Protein AF-A0A3N5LUI2-F1 (afdb_monomer)

Nearest PDB structures (foldseek):
  2y24-assembly1_A  TM=6.208E-01  e=5.419E-03  Dickeya chrysanthemi
  4w8j-assembly1_A-2  TM=4.934E-01  e=1.799E-01  Bacillus thuringiensis serovar kurstaki str. HD73
  4aw7-assembly1_A  TM=4.731E-01  e=2.751E-01  Phocaeicola plebeius
  2wbk-assembly1_A  TM=4.060E-01  e=1.037E+00  Bacteroides thetaiotaomicron VPI-5482
  2vot-assembly1_A  TM=2.829E-01  e=2.901E-01  Bacteroides thetaiotaomicron VPI-5482

Secondary structure (DSSP, 8-state):
------S-----S-PPPPP-HHHHHHHHH--SS-TTT----SEEE-S-STTEEEEEEEE-SSEEEEEEEE-SSS-EEEEEEE-SPPSEEEEEEEEETTT--EEEEEEEEE-SS-EEEEEEE-TT--EEEEEEE-

Sequence (134 aa):
MQFTSIYPQRAAKGAPPQPAPEILYSCATGDPGSPLVFPLNAVRWLTPPRQIAALVTHSSHDRFSAELFHFGKETRPMEAELSLLKPGSYTFMVRQKDGGKVLATRALPVVGTRTRVVFSLPPRVPCEVMITRR

Solvent-accessible surface area (backbone atoms only — not comparable to full-atom values): 7654 Å² total; per-residue (Å²): 137,84,85,79,77,84,69,79,84,80,80,81,72,80,74,76,76,80,78,59,64,67,58,56,48,23,28,58,21,42,21,92,70,51,83,89,80,63,72,60,46,33,38,45,72,73,45,76,77,71,59,56,48,56,36,44,77,42,70,46,53,58,36,39,29,31,40,36,35,31,69,52,89,55,71,39,80,39,37,36,33,32,40,47,44,52,64,44,56,26,40,37,37,33,25,35,47,95,83,43,62,78,75,45,76,46,83,37,80,30,83,43,59,68,41,72,49,78,53,72,45,56,42,69,44,58,25,34,41,39,34,38,58,110

Foldseek 3Di:
DDDDPPDPPPPDPPDPPDDDVQQQVCQAFVFPDDPVPDGPGQKDWPDDPPQKDKGWPDHAQFKTKIKMAGADQAKDKTKMWGARHDFAKKKKWKAFPPPHGTQDIDIAGDPHRTGMDIDIDGHGTIMMIIIGGD

Mean predicted aligned error: 7.62 Å

Radius of gyration: 18.12 Å; Cα contacts (8 Å, |Δi|>4): 277; chains: 1; bounding box: 60×31×36 Å

Structure (mmCIF, N/CA/C/O backbone):
data_AF-A0A3N5LUI2-F1
#
_entry.id   AF-A0A3N5LUI2-F1
#
loop_
_atom_site.group_PDB
_atom_site.id
_atom_site.type_symbol
_atom_site.label_atom_id
_atom_site.label_alt_id
_atom_site.label_comp_id
_atom_site.label_asym_id
_atom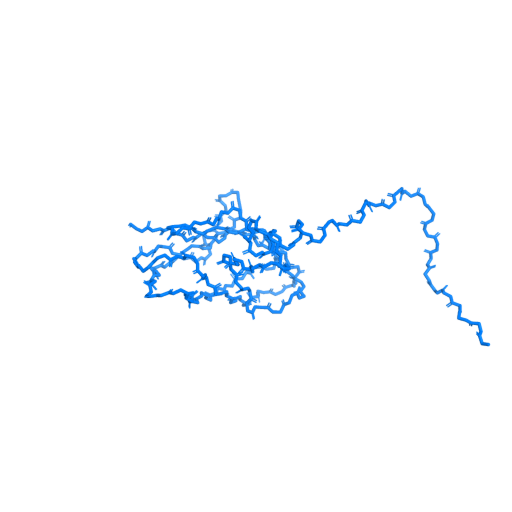_site.label_entity_id
_atom_site.label_seq_id
_atom_site.pdbx_PDB_ins_code
_atom_site.Cartn_x
_atom_site.Cartn_y
_atom_site.Cartn_z
_atom_site.occupancy
_atom_site.B_iso_or_equiv
_atom_site.auth_seq_id
_atom_site.auth_comp_id
_atom_site.auth_asym_id
_atom_site.auth_atom_id
_atom_site.pdbx_PDB_model_num
ATOM 1 N N . MET A 1 1 ? 43.738 -19.181 -6.991 1.00 37.47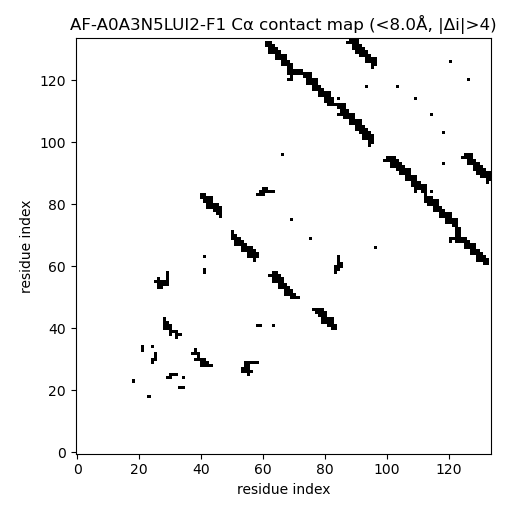 1 MET A N 1
ATOM 2 C CA . MET A 1 1 ? 42.481 -19.087 -7.767 1.00 37.47 1 MET A CA 1
ATOM 3 C C . MET A 1 1 ? 42.121 -17.614 -7.895 1.00 37.47 1 MET A C 1
ATOM 5 O O . MET A 1 1 ? 41.872 -16.975 -6.883 1.00 37.47 1 MET A O 1
ATOM 9 N N . GLN A 1 2 ? 42.216 -17.056 -9.102 1.00 36.78 2 GLN A N 1
ATOM 10 C CA . GLN A 1 2 ? 41.938 -15.646 -9.396 1.00 36.78 2 GLN A CA 1
ATOM 11 C C . GLN A 1 2 ? 40.470 -15.514 -9.809 1.00 36.78 2 GLN A C 1
ATOM 13 O O . GLN A 1 2 ? 40.067 -16.075 -10.823 1.00 36.78 2 GLN A O 1
ATOM 18 N N . PHE A 1 3 ? 39.669 -14.793 -9.024 1.00 44.94 3 PHE A N 1
ATOM 19 C CA . PHE A 1 3 ? 38.320 -14.409 -9.432 1.00 44.94 3 PHE A CA 1
ATOM 20 C C . PHE A 1 3 ? 38.421 -13.269 -10.446 1.00 44.94 3 PHE A C 1
ATOM 22 O O . PHE A 1 3 ? 38.715 -12.128 -10.093 1.00 44.94 3 PHE A O 1
ATOM 29 N N . THR A 1 4 ? 38.196 -13.576 -11.719 1.00 45.41 4 THR A N 1
ATOM 30 C CA . THR A 1 4 ? 38.065 -12.572 -12.775 1.00 45.41 4 THR A CA 1
ATOM 31 C C . THR A 1 4 ? 36.689 -11.921 -12.635 1.00 45.41 4 THR A C 1
ATOM 33 O O . THR A 1 4 ? 35.661 -12.531 -12.925 1.00 45.41 4 THR A O 1
ATOM 36 N N . SER A 1 5 ? 36.652 -10.690 -12.122 1.00 56.28 5 SER A N 1
ATOM 37 C CA . SER A 1 5 ? 35.427 -9.889 -12.064 1.00 56.28 5 SER A CA 1
ATOM 38 C C . SER A 1 5 ? 34.975 -9.555 -13.487 1.00 56.28 5 SER A C 1
ATOM 40 O O . SER A 1 5 ? 35.675 -8.857 -14.215 1.00 56.28 5 SER A O 1
ATOM 42 N N . ILE A 1 6 ? 33.806 -10.062 -13.882 1.00 48.72 6 ILE A N 1
ATOM 43 C CA . ILE A 1 6 ? 33.187 -9.845 -15.203 1.00 48.72 6 ILE A CA 1
ATOM 44 C C . ILE A 1 6 ? 32.385 -8.533 -15.255 1.00 48.72 6 ILE A C 1
ATOM 46 O O . ILE A 1 6 ? 31.663 -8.276 -16.217 1.00 48.72 6 ILE A O 1
ATOM 50 N N . TYR A 1 7 ? 32.464 -7.699 -14.213 1.00 51.22 7 TYR A N 1
ATOM 51 C CA . TYR A 1 7 ? 31.779 -6.415 -14.214 1.00 51.22 7 TYR A CA 1
ATOM 52 C C . TYR A 1 7 ? 32.556 -5.426 -15.090 1.00 51.22 7 TYR A C 1
ATOM 54 O O . TYR A 1 7 ? 33.707 -5.116 -14.770 1.00 51.22 7 TYR A O 1
ATOM 62 N N . PRO A 1 8 ? 31.957 -4.900 -16.175 1.00 50.78 8 PRO A N 1
ATOM 63 C CA . PRO A 1 8 ? 32.595 -3.853 -16.953 1.00 50.78 8 PRO A CA 1
ATOM 64 C C . PRO A 1 8 ? 32.832 -2.652 -16.035 1.00 50.78 8 PRO A C 1
ATOM 66 O O . PRO A 1 8 ? 31.892 -2.117 -15.442 1.00 50.78 8 PRO A O 1
ATOM 69 N N . GLN A 1 9 ? 34.095 -2.240 -15.906 1.00 55.53 9 GLN A N 1
ATOM 70 C CA . GLN A 1 9 ? 34.483 -1.013 -15.218 1.00 55.53 9 GLN A CA 1
ATOM 71 C C . GLN A 1 9 ? 33.918 0.181 -15.990 1.00 55.53 9 GLN A C 1
ATOM 73 O O . GLN A 1 9 ? 34.564 0.771 -16.853 1.00 55.53 9 GLN A O 1
ATOM 78 N N . ARG A 1 10 ? 32.667 0.532 -15.702 1.00 55.84 10 ARG A N 1
ATOM 79 C CA . ARG A 1 10 ? 32.049 1.762 -16.183 1.00 55.84 10 ARG A CA 1
ATOM 80 C C . ARG A 1 10 ? 32.615 2.907 -15.345 1.00 55.84 10 ARG A C 1
ATOM 82 O O . ARG A 1 10 ? 32.041 3.296 -14.332 1.00 55.84 10 ARG A O 1
ATOM 89 N N . ALA A 1 11 ? 33.786 3.400 -15.729 1.00 54.84 11 ALA A N 1
ATOM 90 C CA . ALA A 1 11 ? 34.362 4.581 -15.112 1.00 54.84 11 ALA A CA 1
ATOM 91 C C . ALA A 1 11 ? 33.495 5.822 -15.419 1.00 54.84 11 ALA A C 1
ATOM 93 O O . ALA A 1 11 ? 33.217 6.138 -16.573 1.00 54.84 11 ALA A O 1
ATOM 94 N N . ALA A 1 12 ? 33.101 6.515 -14.347 1.00 55.41 12 ALA A N 1
ATOM 95 C CA . ALA A 1 12 ? 32.878 7.960 -14.269 1.00 55.41 12 ALA A CA 1
ATOM 96 C C . ALA A 1 12 ? 31.735 8.606 -15.091 1.00 55.41 12 ALA A C 1
ATOM 98 O O . ALA A 1 12 ? 31.933 9.536 -15.866 1.00 55.41 12 ALA A O 1
ATOM 99 N N . LYS A 1 13 ? 30.490 8.260 -14.761 1.00 58.56 13 LYS A N 1
ATOM 100 C CA . LYS A 1 13 ? 29.530 9.295 -14.326 1.00 58.56 13 LYS A CA 1
ATOM 101 C C . LYS A 1 13 ? 29.280 8.992 -12.857 1.00 58.56 13 LYS A C 1
ATOM 103 O O . LYS A 1 13 ? 28.932 7.850 -12.571 1.00 58.56 13 LYS A O 1
ATOM 108 N N . GLY A 1 14 ? 29.579 9.939 -11.962 1.00 64.06 14 GLY A N 1
ATOM 109 C CA . GLY A 1 14 ? 29.555 9.731 -10.508 1.00 64.06 14 GLY A CA 1
ATOM 110 C C . GLY A 1 14 ? 28.367 8.866 -10.104 1.00 64.06 14 GLY A C 1
ATOM 111 O O . GLY A 1 14 ? 27.232 9.188 -10.461 1.00 64.06 14 GLY A O 1
ATOM 112 N N . ALA A 1 15 ? 28.645 7.720 -9.475 1.00 68.19 15 ALA A N 1
ATOM 113 C CA . ALA A 1 15 ? 27.589 6.819 -9.046 1.00 68.19 15 ALA A CA 1
ATOM 114 C C . ALA A 1 15 ? 26.586 7.626 -8.207 1.00 68.19 15 ALA A C 1
ATOM 116 O O . ALA A 1 15 ? 27.022 8.459 -7.403 1.00 68.19 15 ALA A O 1
ATOM 117 N N . PRO A 1 16 ? 25.269 7.434 -8.402 1.00 71.12 16 PRO A N 1
ATOM 118 C CA . PRO A 1 16 ? 24.301 8.069 -7.526 1.00 71.12 16 PRO A CA 1
ATOM 119 C C . PRO A 1 16 ? 24.644 7.702 -6.076 1.00 71.12 16 PRO A C 1
ATOM 121 O O . PRO A 1 16 ? 25.148 6.596 -5.835 1.00 71.12 16 PRO A O 1
ATOM 124 N N . PRO A 1 17 ? 24.417 8.618 -5.120 1.00 81.38 17 PRO A N 1
ATOM 125 C CA . PRO A 1 17 ? 24.669 8.324 -3.720 1.00 81.38 17 PRO A CA 1
ATOM 126 C C . PRO A 1 17 ? 23.932 7.043 -3.332 1.00 81.38 17 PRO A C 1
ATOM 128 O O . PRO A 1 17 ? 22.859 6.743 -3.868 1.00 81.38 17 PRO A O 1
ATOM 131 N N . GLN A 1 18 ? 24.520 6.273 -2.416 1.00 84.00 18 GLN A N 1
ATOM 132 C CA . GLN A 1 18 ? 23.833 5.101 -1.891 1.00 84.00 18 GLN A CA 1
ATOM 133 C C . GLN A 1 18 ? 22.476 5.538 -1.320 1.00 84.00 18 GLN A C 1
ATOM 135 O O . GLN A 1 18 ? 22.412 6.557 -0.626 1.00 84.00 18 GLN A O 1
ATOM 140 N N . PRO A 1 19 ? 21.387 4.820 -1.638 1.00 83.06 19 PRO A N 1
ATOM 141 C CA . PRO A 1 19 ? 20.082 5.178 -1.114 1.00 83.06 19 PRO A CA 1
ATOM 142 C C . PRO A 1 19 ? 20.094 5.006 0.405 1.00 83.06 19 PRO A C 1
ATOM 144 O O . PRO A 1 19 ? 20.561 3.984 0.902 1.00 83.06 19 PRO A O 1
ATOM 147 N N . ALA A 1 20 ? 19.561 5.989 1.130 1.00 88.62 20 ALA A N 1
ATOM 148 C CA . ALA A 1 20 ? 19.366 5.881 2.571 1.00 88.62 20 ALA A CA 1
ATOM 149 C C . ALA A 1 20 ? 18.300 4.800 2.855 1.00 88.62 20 ALA A C 1
ATOM 151 O O . ALA A 1 20 ? 17.145 4.972 2.437 1.00 88.62 20 ALA A O 1
ATOM 152 N N . PRO A 1 21 ? 18.646 3.678 3.514 1.00 88.56 21 PRO A N 1
ATOM 153 C CA . PRO A 1 21 ? 17.709 2.582 3.759 1.00 88.56 21 PRO A CA 1
ATOM 154 C C . PRO A 1 21 ? 16.479 3.006 4.566 1.00 88.56 21 PRO A C 1
ATOM 156 O O . PRO A 1 21 ? 15.392 2.477 4.351 1.00 88.56 21 PRO A O 1
ATOM 159 N N . GLU A 1 22 ? 16.630 3.989 5.450 1.00 88.19 22 GLU A N 1
ATOM 160 C CA . GLU A 1 22 ? 15.563 4.540 6.286 1.00 88.19 22 GLU A CA 1
ATOM 161 C C . GLU A 1 22 ? 14.500 5.234 5.429 1.00 88.19 22 GLU A C 1
ATOM 163 O O . GLU A 1 22 ? 13.303 5.054 5.651 1.00 88.19 22 GLU A O 1
ATOM 168 N N . ILE A 1 23 ? 14.928 5.964 4.392 1.00 88.31 23 ILE A N 1
ATOM 169 C CA . ILE A 1 23 ? 14.018 6.606 3.436 1.00 88.31 23 ILE A CA 1
ATOM 170 C C . ILE A 1 23 ? 13.266 5.535 2.646 1.00 88.31 23 ILE A C 1
ATOM 172 O O . ILE A 1 23 ? 12.047 5.606 2.526 1.00 88.31 23 ILE A O 1
ATOM 176 N N . LEU A 1 24 ? 13.968 4.512 2.145 1.00 89.44 24 LEU A N 1
ATOM 177 C CA . LEU A 1 24 ? 13.326 3.407 1.423 1.00 89.44 24 LEU A CA 1
ATOM 178 C C . LEU A 1 24 ? 12.301 2.675 2.295 1.00 89.44 24 LEU A C 1
ATOM 180 O O . LEU A 1 24 ? 11.206 2.358 1.829 1.00 89.44 24 LEU A O 1
ATOM 184 N N . TYR A 1 25 ? 12.649 2.429 3.557 1.00 90.94 25 TYR A N 1
ATOM 185 C CA . TYR A 1 25 ? 11.763 1.816 4.535 1.00 90.94 25 TYR A CA 1
ATOM 186 C C . TYR A 1 25 ? 10.514 2.668 4.766 1.00 90.94 25 TYR A C 1
ATOM 188 O O . TYR A 1 25 ? 9.400 2.156 4.637 1.00 90.94 25 TYR A O 1
ATOM 196 N N . SER A 1 26 ? 10.682 3.964 5.032 1.00 91.06 26 SER A N 1
ATOM 197 C CA . SER A 1 26 ? 9.564 4.878 5.272 1.00 91.06 26 SER A CA 1
ATOM 198 C C . SER A 1 26 ? 8.655 4.993 4.044 1.00 91.06 26 SER A C 1
ATOM 200 O O . SER A 1 26 ? 7.440 4.834 4.156 1.00 91.06 26 SER A O 1
ATOM 202 N N . CYS A 1 27 ? 9.227 5.125 2.840 1.00 92.81 27 CYS A N 1
ATOM 203 C CA . CYS A 1 27 ? 8.463 5.131 1.592 1.00 92.81 27 CYS A CA 1
ATOM 204 C C . CYS A 1 27 ? 7.647 3.847 1.401 1.00 92.81 27 CYS A C 1
ATOM 206 O O . CYS A 1 27 ? 6.492 3.911 0.986 1.00 92.81 27 CYS A O 1
ATOM 208 N N . ALA A 1 28 ? 8.218 2.678 1.692 1.00 94.19 28 ALA A N 1
ATOM 209 C CA . ALA A 1 28 ? 7.530 1.411 1.476 1.00 94.19 28 ALA A CA 1
ATOM 210 C C . ALA A 1 28 ? 6.461 1.118 2.541 1.00 94.19 28 ALA A C 1
ATOM 212 O O . ALA A 1 28 ? 5.468 0.466 2.230 1.00 94.19 28 ALA A O 1
ATOM 213 N N . THR A 1 29 ? 6.648 1.561 3.783 1.00 94.81 29 THR A N 1
ATOM 214 C CA . THR A 1 29 ? 5.812 1.143 4.926 1.00 94.81 29 THR A CA 1
ATOM 215 C C . THR A 1 29 ? 4.870 2.227 5.439 1.00 94.81 29 THR A C 1
ATOM 217 O O . THR A 1 29 ? 3.886 1.907 6.110 1.00 94.81 29 THR A O 1
ATOM 220 N N . GLY A 1 30 ? 5.153 3.496 5.137 1.00 93.19 30 GLY A N 1
ATOM 221 C CA . GLY A 1 30 ? 4.495 4.642 5.761 1.00 93.19 30 GLY A CA 1
ATOM 222 C C . GLY A 1 30 ? 4.859 4.832 7.230 1.00 93.19 30 GLY A C 1
ATOM 223 O O . GLY A 1 30 ? 4.176 5.580 7.919 1.00 93.19 30 GLY A O 1
ATOM 224 N N . ASP A 1 31 ? 5.877 4.129 7.729 1.00 90.62 31 ASP A N 1
ATOM 225 C CA . ASP A 1 31 ? 6.365 4.293 9.092 1.00 90.62 31 ASP A CA 1
ATOM 226 C C . ASP A 1 31 ? 7.211 5.581 9.178 1.00 90.62 31 ASP A C 1
ATOM 228 O O . ASP A 1 31 ? 8.217 5.701 8.465 1.00 90.62 31 ASP A O 1
ATOM 232 N N . PRO A 1 32 ? 6.818 6.572 10.003 1.00 79.88 32 PRO A N 1
ATOM 233 C CA . PRO A 1 32 ? 7.623 7.769 10.235 1.00 79.88 32 PRO A CA 1
ATOM 234 C C . PRO A 1 32 ? 8.800 7.517 11.195 1.00 79.88 32 PRO A C 1
ATOM 236 O O . PRO A 1 32 ? 9.632 8.403 11.382 1.00 79.88 32 PRO A O 1
ATOM 239 N N . GLY A 1 33 ? 8.840 6.355 11.855 1.00 78.25 33 GLY A N 1
ATOM 240 C CA . GLY A 1 33 ? 9.845 5.975 12.838 1.00 78.25 33 GLY A CA 1
ATOM 241 C C . GLY A 1 33 ? 11.032 5.207 12.258 1.00 78.25 33 GLY A C 1
ATOM 242 O O . GLY A 1 33 ? 11.310 5.211 11.060 1.00 78.25 33 GLY A O 1
ATOM 243 N N . SER A 1 34 ? 11.759 4.537 13.155 1.00 72.12 34 SER A N 1
ATOM 244 C CA . SER A 1 34 ? 12.888 3.673 12.807 1.00 72.12 34 SER A CA 1
ATOM 245 C C . SER A 1 34 ? 12.501 2.200 12.948 1.00 72.12 34 SER A C 1
ATOM 247 O O . SER A 1 34 ? 11.972 1.817 14.000 1.00 72.12 34 SER A O 1
ATOM 249 N N . PRO A 1 35 ? 12.850 1.341 11.970 1.00 76.50 35 PRO A N 1
ATOM 250 C CA . PRO A 1 35 ? 12.579 -0.094 12.048 1.00 76.50 35 PRO A CA 1
ATOM 251 C C . PRO A 1 35 ? 13.269 -0.783 13.236 1.00 76.50 35 PRO A C 1
ATOM 253 O O . PRO A 1 35 ? 12.863 -1.876 13.620 1.00 76.50 35 PRO A O 1
ATOM 256 N N . LEU A 1 36 ? 14.312 -0.169 13.812 1.00 79.88 36 LEU A N 1
ATOM 257 C CA . LEU A 1 36 ? 15.122 -0.750 14.889 1.00 79.88 36 LEU A CA 1
ATOM 258 C C . LEU A 1 36 ? 14.570 -0.495 16.300 1.00 79.88 36 LEU A C 1
ATOM 260 O O . LEU A 1 36 ? 15.075 -1.089 17.250 1.00 79.88 36 LEU A O 1
ATOM 264 N N . VAL A 1 37 ? 13.572 0.382 16.456 1.00 74.00 37 VAL A N 1
ATOM 265 C CA . VAL A 1 37 ? 13.037 0.766 17.776 1.00 74.00 37 VAL A CA 1
ATOM 266 C C . VAL A 1 37 ? 11.649 0.171 17.994 1.00 74.00 37 VAL A C 1
ATOM 268 O O . VAL A 1 37 ? 11.456 -0.622 18.913 1.00 74.00 37 VAL A O 1
ATOM 271 N N . PHE A 1 38 ? 10.683 0.530 17.144 1.00 71.75 38 PHE A N 1
ATOM 272 C CA . PHE A 1 38 ? 9.327 -0.014 17.187 1.00 71.75 38 PHE A CA 1
ATOM 273 C C . PHE A 1 38 ? 8.621 0.254 15.847 1.00 71.75 38 PHE A C 1
ATOM 275 O O . PHE A 1 38 ? 8.222 1.394 15.607 1.00 71.75 38 PHE A O 1
ATOM 282 N N . PRO A 1 39 ? 8.485 -0.746 14.958 1.00 74.75 39 PRO A N 1
ATOM 283 C CA . PRO A 1 39 ? 7.929 -0.518 13.630 1.00 74.75 39 PRO A CA 1
ATOM 284 C C . PRO A 1 39 ? 6.431 -0.197 13.709 1.00 74.75 39 PRO A C 1
ATOM 286 O O . PRO A 1 39 ? 5.626 -1.024 14.146 1.00 74.75 39 PRO A O 1
ATOM 289 N N . LEU A 1 40 ? 6.049 0.990 13.239 1.00 82.44 40 LEU A N 1
ATOM 290 C CA . LEU A 1 40 ? 4.665 1.475 13.179 1.00 82.44 40 LEU A CA 1
ATOM 291 C C . LEU A 1 40 ? 4.150 1.490 11.735 1.00 82.44 40 LEU A C 1
ATOM 293 O O . LEU A 1 40 ? 3.593 2.476 11.257 1.00 82.44 40 LEU A O 1
ATOM 297 N N . ASN A 1 41 ? 4.325 0.367 11.035 1.00 89.94 41 ASN A N 1
ATOM 298 C CA . ASN A 1 41 ? 3.953 0.227 9.629 1.00 89.94 41 ASN A CA 1
ATOM 299 C C . ASN A 1 41 ? 2.482 0.583 9.385 1.00 89.94 41 ASN A C 1
ATOM 301 O O . ASN A 1 41 ? 1.577 -0.127 9.839 1.00 89.94 41 ASN A O 1
ATOM 305 N N . ALA A 1 42 ? 2.247 1.615 8.574 1.00 93.56 42 ALA A N 1
ATOM 306 C CA . ALA A 1 42 ? 0.917 1.935 8.070 1.00 93.56 42 ALA A CA 1
ATOM 307 C C . ALA A 1 42 ? 0.367 0.805 7.196 1.00 93.56 42 ALA A C 1
ATOM 309 O O . ALA A 1 42 ? -0.825 0.484 7.255 1.00 93.56 42 ALA A O 1
ATOM 310 N N . VAL A 1 43 ? 1.259 0.184 6.422 1.00 96.00 43 VAL A N 1
ATOM 311 C CA . VAL A 1 43 ? 0.947 -0.899 5.499 1.00 96.00 43 VAL A CA 1
ATOM 312 C C . VAL A 1 43 ? 2.004 -1.996 5.539 1.00 96.00 43 VAL A C 1
ATOM 314 O O . VAL A 1 43 ? 3.206 -1.745 5.606 1.00 96.00 43 VAL A O 1
ATOM 317 N N . ARG A 1 44 ? 1.541 -3.239 5.431 1.00 95.38 44 ARG A N 1
ATOM 318 C CA . ARG A 1 44 ? 2.358 -4.400 5.096 1.00 95.38 44 ARG A CA 1
ATOM 319 C C . ARG A 1 44 ? 1.928 -4.927 3.734 1.00 95.38 44 ARG A C 1
ATOM 321 O O . ARG A 1 44 ? 0.814 -5.425 3.584 1.00 95.38 44 ARG A O 1
ATOM 328 N N . TRP A 1 45 ? 2.808 -4.837 2.744 1.00 96.25 45 TRP A N 1
ATOM 329 C CA . TRP A 1 45 ? 2.577 -5.441 1.432 1.00 96.25 45 TRP A CA 1
ATOM 330 C C . TRP A 1 45 ? 2.735 -6.957 1.540 1.00 96.25 45 TRP A C 1
ATOM 332 O O . TRP A 1 45 ? 3.798 -7.449 1.911 1.00 96.25 45 TRP A O 1
ATOM 342 N N . LEU A 1 46 ? 1.673 -7.695 1.224 1.00 96.25 46 LEU A N 1
ATOM 343 C CA . LEU A 1 46 ? 1.671 -9.162 1.193 1.00 96.25 46 LEU A CA 1
ATOM 344 C C . LEU A 1 46 ? 2.040 -9.701 -0.202 1.00 96.25 46 LEU A C 1
ATOM 346 O O . LEU A 1 46 ? 2.111 -10.906 -0.426 1.00 96.25 46 LEU A O 1
ATOM 350 N N . THR A 1 47 ? 2.335 -8.797 -1.135 1.00 93.62 47 THR A N 1
ATOM 351 C CA . THR A 1 47 ? 2.849 -9.101 -2.469 1.00 93.62 47 THR A CA 1
ATOM 352 C C . THR A 1 47 ? 4.381 -9.254 -2.455 1.00 93.62 47 THR A C 1
ATOM 354 O O . THR A 1 47 ? 5.062 -8.425 -1.851 1.00 93.62 47 THR A O 1
ATOM 357 N N . PRO A 1 48 ? 4.969 -10.225 -3.189 1.00 92.56 48 PRO A N 1
ATOM 358 C CA . PRO A 1 48 ? 6.424 -10.349 -3.314 1.00 92.56 48 PRO A CA 1
ATOM 359 C C . PRO A 1 48 ? 7.119 -9.052 -3.782 1.00 92.56 48 PRO A C 1
ATOM 361 O O . PRO A 1 48 ? 6.614 -8.382 -4.684 1.00 92.56 48 PRO A O 1
ATOM 364 N N . PRO A 1 49 ? 8.323 -8.717 -3.285 1.00 91.06 49 PRO A N 1
ATOM 365 C CA . PRO A 1 49 ? 8.945 -7.406 -3.520 1.00 91.06 49 PRO A CA 1
ATOM 366 C C . PRO A 1 49 ? 9.546 -7.225 -4.925 1.00 91.06 49 PRO A C 1
ATOM 368 O O . PRO A 1 49 ? 10.025 -6.149 -5.273 1.00 91.06 49 PRO A O 1
ATOM 371 N N . ARG A 1 50 ? 9.547 -8.260 -5.774 1.00 92.94 50 ARG A N 1
ATOM 372 C CA . ARG A 1 50 ? 10.072 -8.151 -7.145 1.00 92.94 50 ARG A CA 1
ATOM 373 C C . ARG A 1 50 ? 9.130 -7.325 -8.013 1.00 92.94 50 ARG A C 1
ATOM 375 O O . ARG A 1 50 ? 7.922 -7.492 -7.914 1.00 92.94 50 ARG A O 1
ATOM 382 N N . GLN A 1 51 ? 9.670 -6.499 -8.912 1.00 93.25 51 GLN A N 1
ATOM 383 C CA . GLN A 1 51 ? 8.903 -5.752 -9.925 1.00 93.25 51 GLN A CA 1
ATOM 384 C C . GLN A 1 51 ? 7.780 -4.860 -9.363 1.00 93.25 51 GLN A C 1
ATOM 386 O O . GLN A 1 51 ? 6.742 -4.691 -10.011 1.00 93.25 51 GLN A O 1
ATOM 391 N N . ILE A 1 52 ? 7.972 -4.275 -8.183 1.00 94.44 52 ILE A N 1
ATOM 392 C CA . ILE A 1 52 ? 7.061 -3.284 -7.604 1.00 94.44 52 ILE A CA 1
ATOM 393 C C . ILE A 1 52 ? 7.843 -2.078 -7.090 1.00 94.44 52 ILE A C 1
ATOM 395 O O . ILE A 1 52 ? 8.930 -2.235 -6.543 1.00 94.44 52 ILE A O 1
ATOM 399 N N . ALA A 1 53 ? 7.275 -0.889 -7.264 1.00 95.06 53 ALA A N 1
ATOM 400 C CA . ALA A 1 53 ? 7.594 0.287 -6.470 1.00 95.06 53 ALA A CA 1
ATOM 401 C C . ALA A 1 53 ? 6.355 0.676 -5.658 1.00 95.06 53 ALA A C 1
ATOM 403 O O . ALA A 1 53 ? 5.233 0.593 -6.167 1.00 95.06 53 ALA A O 1
ATOM 404 N N . ALA A 1 54 ? 6.576 1.075 -4.410 1.00 96.50 54 ALA A N 1
ATOM 405 C CA . ALA A 1 54 ? 5.549 1.543 -3.496 1.00 96.50 54 ALA A CA 1
ATOM 406 C C . ALA A 1 54 ? 6.058 2.795 -2.780 1.00 96.50 54 ALA A C 1
ATOM 408 O O . ALA A 1 54 ? 7.186 2.810 -2.286 1.00 96.50 54 ALA A O 1
ATOM 409 N N . LEU A 1 55 ? 5.221 3.823 -2.740 1.00 96.75 55 LEU A N 1
ATOM 410 C CA . LEU A 1 55 ? 5.460 5.061 -2.016 1.00 96.75 55 LEU A CA 1
ATOM 411 C C . LEU A 1 55 ? 4.197 5.403 -1.235 1.00 96.75 55 LEU A C 1
ATOM 413 O O . LEU A 1 55 ? 3.198 5.815 -1.818 1.00 96.75 55 LEU A O 1
ATOM 417 N N . VAL A 1 56 ? 4.225 5.238 0.081 1.00 97.19 56 VAL A N 1
ATOM 418 C CA . VAL A 1 56 ? 3.161 5.721 0.955 1.00 97.19 56 VAL A CA 1
ATOM 419 C C . VAL A 1 56 ? 3.215 7.245 0.974 1.00 97.19 56 VAL A C 1
ATOM 421 O O . VAL A 1 56 ? 4.236 7.837 1.310 1.00 97.19 56 VAL A O 1
ATOM 424 N N . THR A 1 57 ? 2.112 7.875 0.578 1.00 96.19 57 THR A N 1
ATOM 425 C CA . THR A 1 57 ? 1.981 9.337 0.496 1.00 96.19 57 THR A CA 1
ATOM 426 C C . THR A 1 57 ? 1.174 9.909 1.653 1.00 96.19 57 THR A C 1
ATOM 428 O O . THR A 1 57 ? 1.308 11.088 1.974 1.00 96.19 57 THR A O 1
ATOM 431 N N . HIS A 1 58 ? 0.333 9.092 2.293 1.00 95.56 58 HIS A N 1
ATOM 432 C CA . HIS A 1 58 ? -0.416 9.492 3.475 1.00 95.56 58 HIS A CA 1
ATOM 433 C C . HIS A 1 58 ? -0.758 8.290 4.353 1.00 95.56 58 HIS A C 1
ATOM 435 O O . HIS A 1 58 ? -1.189 7.245 3.861 1.00 95.56 58 HIS A O 1
ATOM 441 N N . SER A 1 59 ? -0.647 8.472 5.663 1.00 94.19 59 SER A N 1
ATOM 442 C CA . SER A 1 59 ? -1.039 7.477 6.656 1.00 94.19 59 SER A CA 1
ATOM 443 C C . SER A 1 59 ? -1.541 8.161 7.923 1.00 94.19 59 SER A C 1
ATOM 445 O O . SER A 1 59 ? -0.796 8.869 8.596 1.00 94.19 59 SER A O 1
ATOM 447 N N . SER A 1 60 ? -2.807 7.931 8.251 1.00 93.50 60 SER A N 1
ATOM 448 C CA . SER A 1 60 ? -3.471 8.401 9.465 1.00 93.50 60 SER A CA 1
ATOM 449 C C . SER A 1 60 ? -4.467 7.340 9.955 1.00 93.50 60 SER A C 1
ATOM 451 O O . SER A 1 60 ? -4.575 6.241 9.405 1.00 93.50 60 SER A O 1
ATOM 453 N N . HIS A 1 61 ? -5.228 7.661 11.000 1.00 93.94 61 HIS A N 1
ATOM 454 C CA . HIS A 1 61 ? -6.256 6.768 11.542 1.00 93.94 61 HIS A CA 1
ATOM 455 C C . HIS A 1 61 ? -7.544 6.689 10.702 1.00 93.94 61 HIS A C 1
ATOM 457 O O . HIS A 1 61 ? -8.377 5.805 10.910 1.00 93.94 61 HIS A O 1
ATOM 463 N N . ASP A 1 62 ? -7.732 7.611 9.768 1.00 95.94 62 ASP A N 1
ATOM 464 C CA . ASP A 1 62 ? -8.929 7.785 8.941 1.00 95.94 62 ASP A CA 1
ATOM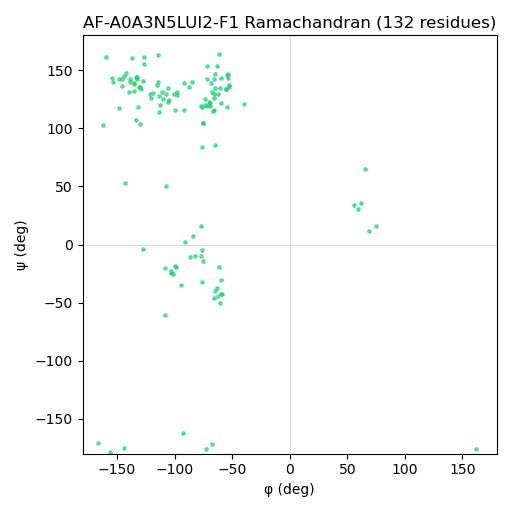 465 C C . ASP A 1 62 ? -8.623 7.824 7.436 1.00 95.94 62 ASP A C 1
ATOM 467 O O . ASP A 1 62 ? -9.546 7.831 6.613 1.00 95.94 62 ASP A O 1
ATOM 471 N N . ARG A 1 63 ? -7.340 7.786 7.064 1.00 96.56 63 ARG A N 1
ATOM 472 C CA . ARG A 1 63 ? -6.899 7.819 5.679 1.00 96.56 63 ARG A CA 1
ATOM 473 C C . ARG A 1 63 ? -5.610 7.035 5.465 1.00 96.56 63 ARG A C 1
ATOM 475 O O . ARG A 1 63 ? -4.674 7.083 6.256 1.00 96.56 63 ARG A O 1
ATOM 482 N N . PHE A 1 64 ? -5.541 6.369 4.322 1.00 97.56 64 PHE A N 1
ATOM 483 C CA . PHE A 1 64 ? -4.313 5.801 3.783 1.00 97.56 64 PHE A CA 1
ATOM 484 C C . PHE A 1 64 ? -4.227 6.110 2.288 1.00 97.56 64 PHE A C 1
ATOM 486 O O . PHE A 1 64 ? -5.226 5.992 1.574 1.00 97.56 64 PHE A O 1
ATOM 493 N N . SER A 1 65 ? -3.046 6.488 1.803 1.00 97.81 65 SER A N 1
ATOM 494 C CA . SER A 1 65 ? -2.771 6.542 0.370 1.00 97.81 65 SER A CA 1
ATOM 495 C C . SER A 1 65 ? -1.348 6.130 0.035 1.00 97.81 65 SER A C 1
ATOM 497 O O . SER A 1 65 ? -0.403 6.421 0.770 1.00 97.81 65 SER A O 1
ATOM 499 N N . ALA A 1 66 ? -1.203 5.465 -1.107 1.00 98.19 66 ALA A N 1
ATOM 500 C CA . ALA A 1 66 ? 0.087 5.075 -1.645 1.00 98.19 66 ALA A CA 1
ATOM 501 C C . ALA A 1 66 ? 0.088 5.135 -3.172 1.00 98.19 66 ALA A C 1
ATOM 503 O O . ALA A 1 66 ? -0.886 4.756 -3.826 1.00 98.19 66 ALA A O 1
ATOM 504 N N . GLU A 1 67 ? 1.213 5.556 -3.730 1.00 98.00 67 GLU A N 1
ATOM 505 C CA . GLU A 1 67 ? 1.528 5.407 -5.139 1.00 98.00 67 GLU A CA 1
ATOM 506 C C . GLU A 1 67 ? 2.201 4.061 -5.378 1.00 98.00 67 GLU A C 1
ATOM 508 O O . GLU A 1 67 ? 3.086 3.637 -4.631 1.00 98.00 67 GLU A O 1
ATOM 513 N N . LEU A 1 68 ? 1.773 3.380 -6.433 1.00 97.81 68 LEU A N 1
ATOM 514 C CA . LEU A 1 68 ? 2.245 2.054 -6.783 1.00 97.81 68 LEU A CA 1
ATOM 515 C C . LEU A 1 68 ? 2.580 1.983 -8.267 1.00 97.81 68 LEU A C 1
ATOM 517 O O . LEU A 1 68 ? 1.883 2.540 -9.116 1.00 97.81 68 LEU A O 1
ATOM 521 N N . PHE A 1 69 ? 3.624 1.226 -8.582 1.00 97.38 69 PHE A N 1
ATOM 522 C CA . PHE A 1 69 ? 3.999 0.921 -9.954 1.00 97.38 69 PHE A CA 1
ATOM 523 C C . PHE A 1 69 ? 4.432 -0.536 -10.068 1.00 97.38 69 PHE A C 1
ATOM 525 O O . PHE A 1 69 ? 5.261 -1.014 -9.294 1.00 97.38 69 PHE A O 1
ATOM 532 N N . HIS A 1 70 ? 3.896 -1.245 -11.058 1.00 96.38 70 HIS A N 1
ATOM 533 C CA . HIS A 1 70 ? 4.320 -2.600 -11.387 1.00 96.38 70 HIS A CA 1
ATOM 534 C C . HIS A 1 70 ? 5.158 -2.608 -12.671 1.00 96.38 70 HIS A C 1
ATOM 536 O O . HIS A 1 70 ? 4.688 -2.200 -13.728 1.00 96.38 70 HIS A O 1
ATOM 542 N N . PHE A 1 71 ? 6.389 -3.124 -12.603 1.00 97.00 71 PHE A N 1
ATOM 543 C CA . PHE A 1 71 ? 7.329 -3.129 -13.737 1.00 97.00 71 PHE A CA 1
ATOM 544 C C . PHE A 1 71 ? 7.127 -4.282 -14.740 1.00 97.00 71 PHE A C 1
ATOM 546 O O . PHE A 1 71 ? 7.773 -4.306 -15.794 1.00 97.00 71 PHE A O 1
ATOM 553 N N . GLY A 1 72 ? 6.285 -5.265 -14.415 1.00 95.38 72 GLY A N 1
ATOM 554 C CA . GLY A 1 72 ? 6.068 -6.445 -15.251 1.00 95.38 72 GLY A CA 1
ATOM 555 C C . GLY A 1 72 ? 5.265 -6.146 -16.515 1.00 95.38 72 GLY A C 1
ATOM 556 O O . GLY A 1 72 ? 4.988 -4.996 -16.854 1.00 95.38 72 GLY A O 1
ATOM 557 N N . LYS A 1 73 ? 4.965 -7.204 -17.268 1.00 96.81 73 LYS A N 1
ATOM 558 C CA . LYS A 1 73 ? 4.265 -7.118 -18.560 1.00 96.81 73 LYS A CA 1
ATOM 559 C C . LYS A 1 73 ? 2.776 -7.434 -18.458 1.00 96.81 73 LYS A C 1
ATOM 561 O O . LYS A 1 73 ? 2.028 -7.067 -19.353 1.00 96.81 73 LYS A O 1
ATOM 566 N N . GLU A 1 74 ? 2.369 -8.093 -17.382 1.00 96.81 74 GLU A N 1
ATOM 567 C CA . GLU A 1 74 ? 1.002 -8.547 -17.160 1.00 96.81 74 GLU A CA 1
ATOM 568 C C . GLU A 1 74 ? 0.388 -7.818 -15.968 1.00 96.81 74 GLU A C 1
ATOM 570 O O . GLU A 1 74 ? 1.087 -7.209 -15.155 1.00 96.81 74 GLU A O 1
ATOM 575 N N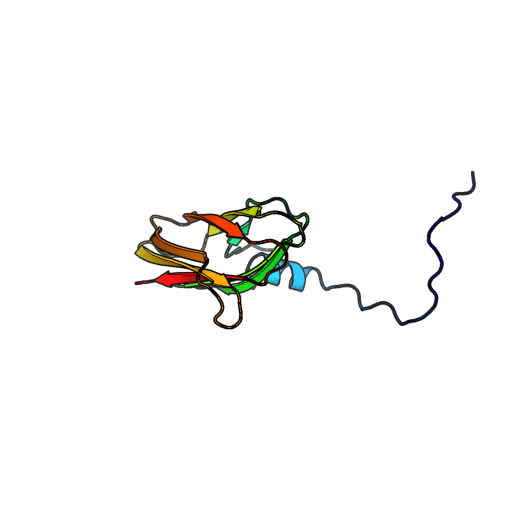 . THR A 1 75 ? -0.936 -7.870 -15.873 1.00 97.00 75 THR A N 1
ATOM 576 C CA . THR A 1 75 ? -1.651 -7.376 -14.698 1.00 97.00 75 THR A CA 1
ATOM 577 C C . THR A 1 75 ? -1.208 -8.151 -13.467 1.00 97.00 75 THR A C 1
ATOM 579 O O . THR A 1 75 ? -1.141 -9.379 -13.478 1.00 97.00 75 THR A O 1
ATOM 582 N N . ARG A 1 76 ? -0.945 -7.432 -12.378 1.00 96.19 76 ARG A N 1
ATOM 583 C CA . ARG A 1 76 ? -0.436 -8.026 -11.149 1.00 96.19 76 ARG A CA 1
ATOM 584 C C . ARG A 1 76 ? -1.476 -8.009 -10.034 1.00 96.19 76 ARG A C 1
ATOM 586 O O . ARG A 1 76 ? -1.922 -6.915 -9.678 1.00 96.19 76 ARG A O 1
ATOM 593 N N . PRO A 1 77 ? -1.806 -9.160 -9.420 1.00 97.50 77 PRO A N 1
ATOM 594 C CA . PRO A 1 77 ? -2.567 -9.183 -8.182 1.00 97.50 77 PRO A CA 1
ATOM 595 C C . PRO A 1 77 ? -1.726 -8.616 -7.036 1.00 97.50 77 PRO A C 1
ATOM 597 O O . PRO A 1 77 ? -0.525 -8.870 -6.918 1.00 97.50 77 PRO A O 1
ATOM 600 N N . MET A 1 78 ? -2.384 -7.828 -6.199 1.00 97.75 78 MET A N 1
ATOM 601 C CA . MET A 1 78 ? -1.801 -7.123 -5.075 1.00 97.75 78 MET A CA 1
ATOM 602 C C . MET A 1 78 ? -2.586 -7.421 -3.811 1.00 97.75 78 MET A C 1
ATOM 604 O O . MET A 1 78 ? -3.817 -7.416 -3.837 1.00 97.75 78 MET A O 1
ATOM 608 N N . GLU A 1 79 ? -1.874 -7.588 -2.704 1.00 97.62 79 GLU A N 1
ATOM 609 C CA . GLU A 1 79 ? -2.466 -7.705 -1.379 1.00 97.62 79 GLU A CA 1
ATOM 610 C C . GLU A 1 79 ? -1.696 -6.837 -0.378 1.00 97.62 79 GLU A C 1
ATOM 612 O O . GLU A 1 79 ? -0.464 -6.753 -0.408 1.00 97.62 79 GLU A O 1
ATOM 617 N N . ALA A 1 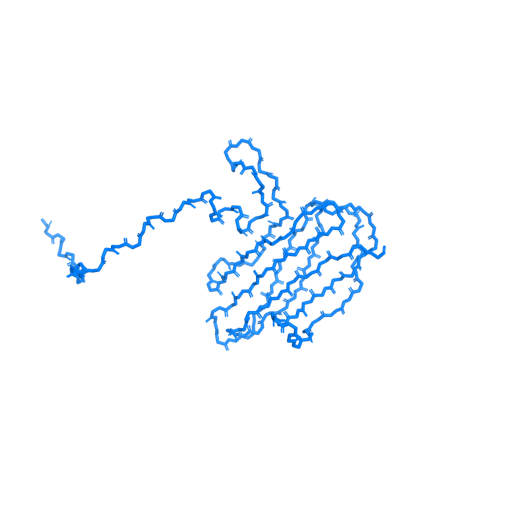80 ? -2.433 -6.161 0.500 1.00 97.31 80 ALA A N 1
ATOM 618 C CA . ALA A 1 80 ? -1.874 -5.327 1.551 1.00 97.31 80 ALA A CA 1
ATOM 619 C C . ALA A 1 80 ? -2.688 -5.444 2.841 1.00 97.31 80 ALA A C 1
ATOM 621 O O . ALA A 1 80 ? -3.908 -5.607 2.806 1.00 97.31 80 ALA A O 1
ATOM 622 N N . GLU A 1 81 ? -2.011 -5.326 3.977 1.00 96.62 81 GLU A N 1
ATOM 623 C CA . GLU A 1 81 ? -2.608 -5.269 5.309 1.00 96.62 81 GLU A CA 1
ATOM 624 C C . GLU A 1 81 ? -2.361 -3.886 5.917 1.00 96.62 81 GLU A C 1
ATOM 626 O O . GLU A 1 81 ? -1.228 -3.409 5.927 1.00 96.62 81 GLU A O 1
ATOM 631 N N . LEU A 1 82 ? -3.424 -3.239 6.391 1.00 95.25 82 LEU A N 1
ATOM 632 C CA . LEU A 1 82 ? -3.406 -1.875 6.918 1.00 95.25 82 LEU A CA 1
ATOM 633 C C . LEU A 1 82 ? -3.562 -1.897 8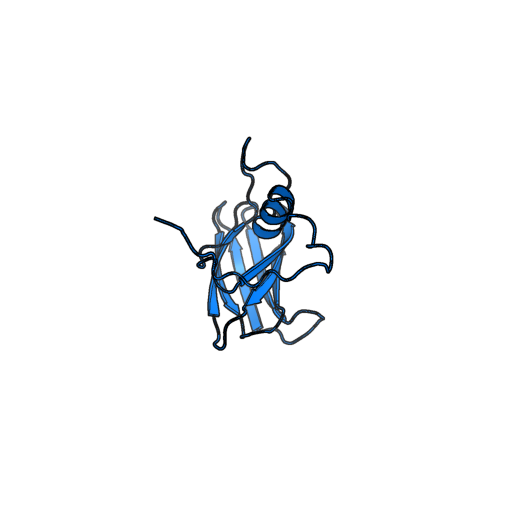.431 1.00 95.25 82 LEU A C 1
ATOM 635 O O . LEU A 1 82 ? -4.512 -2.501 8.945 1.00 95.25 82 LEU A O 1
ATOM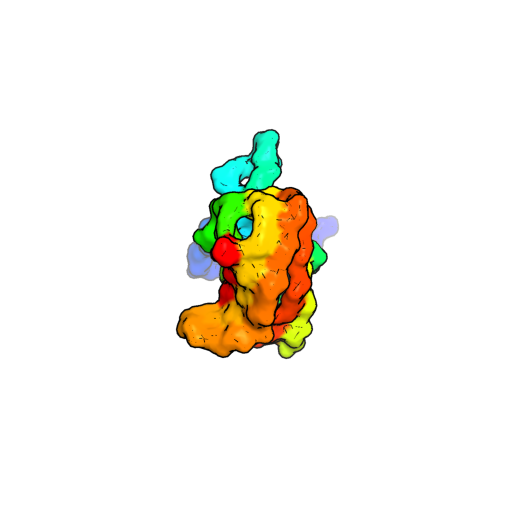 639 N N . SER A 1 83 ? -2.658 -1.198 9.116 1.00 92.25 83 SER A N 1
ATOM 640 C CA . SER A 1 83 ? -2.525 -1.315 10.572 1.00 92.25 83 SER A CA 1
ATOM 641 C C . SER A 1 83 ? -3.127 -0.153 11.359 1.00 92.25 83 SER A C 1
ATOM 643 O O . SER A 1 83 ? -3.472 -0.317 12.526 1.00 92.25 83 SER A O 1
ATOM 645 N N . LEU A 1 84 ? -3.246 1.029 10.741 1.00 92.62 84 LEU A N 1
ATOM 646 C CA . LEU A 1 84 ? -3.532 2.278 11.465 1.00 92.62 84 LEU A CA 1
ATOM 647 C C . LEU A 1 84 ? -5.000 2.714 11.436 1.00 92.62 84 LEU A C 1
ATOM 649 O O . LEU A 1 84 ? -5.411 3.513 12.283 1.00 92.62 84 LEU A O 1
ATOM 653 N N . LEU A 1 85 ? -5.786 2.205 10.484 1.00 94.56 85 LEU A N 1
ATOM 654 C CA . LEU A 1 85 ? -7.180 2.610 10.314 1.00 94.56 85 LEU A CA 1
ATOM 655 C C . LEU A 1 85 ? -8.017 2.188 11.527 1.00 94.56 85 LEU A C 1
ATOM 657 O O . LEU A 1 85 ? -8.005 1.027 11.939 1.00 94.56 85 LEU A O 1
ATOM 661 N N . LYS A 1 86 ? -8.768 3.137 12.087 1.00 95.38 86 LYS A N 1
ATOM 662 C CA . LYS A 1 86 ? -9.736 2.854 13.150 1.00 95.38 86 LYS A CA 1
ATOM 663 C C . LYS A 1 86 ? -10.948 2.100 12.591 1.00 95.38 86 LYS A C 1
ATOM 665 O O . LYS A 1 86 ? -11.287 2.275 11.422 1.00 95.38 86 LYS A O 1
ATOM 670 N N . PRO A 1 87 ? -11.651 1.308 13.417 1.00 96.75 87 PRO A N 1
ATOM 671 C CA . PRO A 1 87 ? -12.895 0.681 12.996 1.00 96.75 87 PRO A CA 1
ATOM 672 C C . PRO A 1 87 ? -13.905 1.692 12.431 1.00 96.75 87 PRO A C 1
ATOM 674 O O . PRO A 1 87 ? -14.103 2.777 12.987 1.00 96.75 87 PRO A O 1
ATOM 677 N N . GLY A 1 88 ? -14.537 1.353 11.309 1.00 96.56 88 GLY A N 1
ATOM 678 C CA . GLY A 1 88 ? -15.466 2.242 10.617 1.00 96.56 88 GLY A CA 1
ATOM 679 C C . GLY A 1 88 ? -15.737 1.862 9.165 1.00 96.56 88 GLY A C 1
ATOM 680 O O . GLY A 1 88 ? -15.260 0.848 8.658 1.00 96.56 88 GLY A O 1
ATOM 681 N N . SER A 1 89 ? -16.516 2.705 8.488 1.00 97.12 89 SER A N 1
ATOM 682 C CA . SER A 1 89 ? -16.828 2.556 7.065 1.00 97.12 89 SER A CA 1
ATOM 683 C C . SER A 1 89 ? -15.923 3.441 6.217 1.00 97.12 89 SER A C 1
ATOM 685 O O . SER A 1 89 ? -15.824 4.644 6.453 1.00 97.12 89 SER A O 1
ATOM 687 N N . TYR A 1 90 ? -15.290 2.848 5.210 1.00 98.19 90 TYR A N 1
ATOM 688 C CA . TYR A 1 90 ? -14.360 3.525 4.314 1.00 98.19 90 TYR A CA 1
ATOM 689 C C . TYR A 1 90 ? -14.756 3.309 2.854 1.00 98.19 90 TYR A C 1
ATOM 691 O O . TYR A 1 90 ? -15.494 2.382 2.502 1.00 98.19 90 TYR A O 1
ATOM 699 N N . THR A 1 91 ? -14.229 4.162 1.987 1.00 98.25 91 THR A N 1
ATOM 700 C CA . THR A 1 91 ? -14.195 3.946 0.543 1.00 98.25 91 THR A CA 1
ATOM 701 C C . THR A 1 91 ? -12.774 3.567 0.153 1.00 98.25 91 THR A C 1
ATOM 703 O O . THR A 1 91 ? -11.831 4.293 0.454 1.00 98.25 91 THR A O 1
ATOM 706 N N . PHE A 1 92 ? -12.632 2.419 -0.502 1.00 98.31 92 PHE A N 1
ATOM 707 C CA . PHE A 1 92 ? -11.394 1.958 -1.118 1.00 98.31 92 PHE A CA 1
ATOM 708 C C . PHE A 1 92 ? -11.435 2.279 -2.608 1.00 98.31 92 PHE A C 1
ATOM 710 O O . PHE A 1 92 ? -12.408 1.930 -3.278 1.00 98.31 92 PHE A O 1
ATOM 717 N N . MET A 1 93 ? -10.372 2.882 -3.132 1.00 98.12 93 MET A N 1
ATOM 718 C CA . MET A 1 93 ? -10.245 3.227 -4.541 1.00 98.12 93 MET A CA 1
ATOM 719 C C . MET A 1 93 ? -8.835 2.935 -5.053 1.00 98.12 93 MET A C 1
ATOM 721 O O . MET A 1 93 ? -7.846 3.216 -4.382 1.00 98.12 93 MET A O 1
ATOM 725 N N . VAL A 1 94 ? -8.757 2.414 -6.274 1.00 98.19 94 VAL A N 1
ATOM 726 C CA . VAL A 1 94 ? -7.530 2.336 -7.069 1.00 98.19 94 VAL A CA 1
ATOM 727 C C . VAL A 1 94 ? -7.770 3.090 -8.362 1.00 98.19 94 VAL A C 1
ATOM 729 O O . VAL A 1 94 ? -8.757 2.832 -9.056 1.00 98.19 94 VAL A O 1
ATOM 732 N N . ARG A 1 95 ? -6.866 3.996 -8.712 1.00 97.69 95 ARG A N 1
ATOM 733 C CA . ARG A 1 95 ? -6.903 4.745 -9.971 1.00 97.69 95 ARG A CA 1
ATOM 734 C C . ARG A 1 95 ? -5.518 4.831 -10.584 1.00 97.69 95 ARG A C 1
ATOM 736 O O . ARG A 1 95 ? -4.523 4.660 -9.888 1.00 97.69 95 ARG A O 1
ATOM 743 N N . GLN A 1 96 ? -5.448 5.113 -11.875 1.00 97.56 96 GLN A N 1
ATOM 744 C CA . GLN A 1 96 ? -4.204 5.590 -12.473 1.00 97.56 96 GLN A CA 1
ATOM 745 C C . GLN A 1 96 ? -3.859 6.967 -11.879 1.00 97.56 96 GLN A C 1
ATOM 747 O O . GLN A 1 96 ? -4.761 7.737 -11.532 1.00 97.56 96 GLN A O 1
ATOM 752 N N . LYS A 1 97 ? -2.566 7.261 -11.722 1.00 92.19 97 LYS A N 1
ATOM 753 C CA . LYS A 1 97 ? -2.091 8.555 -11.210 1.00 92.19 97 LYS A CA 1
ATOM 754 C C . LYS A 1 97 ? -2.529 9.698 -12.150 1.00 92.19 97 LYS A C 1
ATOM 756 O O . LYS A 1 97 ? -2.964 9.450 -13.273 1.00 92.19 97 LYS A O 1
ATOM 761 N N . ASP A 1 98 ? -2.464 10.936 -11.664 1.00 88.06 98 ASP A N 1
ATOM 762 C CA . ASP A 1 98 ? -2.744 12.163 -12.429 1.00 88.06 98 ASP A CA 1
ATOM 763 C C . ASP A 1 98 ? -4.187 12.262 -12.957 1.00 88.06 98 ASP A C 1
ATOM 765 O O . ASP A 1 98 ? -4.454 12.771 -14.041 1.00 88.06 98 ASP A O 1
ATOM 769 N N . GLY A 1 99 ? -5.144 11.764 -12.164 1.00 77.38 99 GLY A N 1
ATOM 770 C CA . GLY A 1 99 ? -6.571 11.825 -12.498 1.00 77.38 99 GLY A CA 1
ATOM 771 C C . GLY A 1 99 ? -6.995 10.839 -13.587 1.00 77.38 99 GLY A C 1
ATOM 772 O O . GLY A 1 99 ? -8.079 10.981 -14.149 1.00 77.38 99 GLY A O 1
ATOM 773 N N . GLY A 1 100 ? -6.156 9.843 -13.880 1.00 88.75 100 GLY A N 1
ATOM 774 C CA . GLY A 1 100 ? -6.459 8.813 -14.860 1.00 88.75 100 GLY A CA 1
ATOM 775 C C . GLY A 1 100 ? -7.596 7.873 -14.440 1.00 88.75 100 GLY A C 1
ATOM 776 O O . GLY A 1 100 ? -8.295 8.056 -13.440 1.00 88.75 100 GLY A O 1
ATOM 777 N N . LYS A 1 101 ? -7.787 6.819 -15.236 1.00 95.44 101 LYS A N 1
ATOM 778 C CA . LYS A 1 101 ? -8.918 5.890 -15.116 1.00 95.44 101 LYS A CA 1
ATOM 779 C C . LYS A 1 101 ? -9.025 5.275 -13.712 1.00 95.44 101 LYS A C 1
ATOM 781 O O . LYS A 1 101 ? -8.047 4.742 -13.184 1.00 95.44 101 LYS A O 1
ATOM 786 N N . VAL A 1 102 ? -10.238 5.260 -13.150 1.00 97.25 102 VAL A N 1
ATOM 787 C CA . VAL A 1 102 ? -10.560 4.476 -11.946 1.00 97.25 102 VAL A CA 1
ATOM 788 C C . VAL A 1 102 ? -10.552 2.991 -12.305 1.00 97.25 102 VAL A C 1
ATOM 790 O O . VAL A 1 102 ? -11.264 2.550 -13.207 1.00 97.25 102 VAL A O 1
ATOM 793 N N . LEU A 1 103 ? -9.718 2.226 -11.608 1.00 97.00 103 LEU A N 1
ATOM 794 C CA . LEU A 1 103 ? -9.513 0.795 -11.829 1.00 97.00 103 LEU A CA 1
ATOM 795 C C . LEU A 1 103 ? -10.390 -0.050 -10.902 1.00 97.00 103 LEU A C 1
ATOM 797 O O . LEU A 1 103 ? -10.860 -1.112 -11.296 1.00 97.00 103 LEU A O 1
ATOM 801 N N . ALA A 1 104 ? -10.610 0.422 -9.675 1.00 97.12 104 ALA A N 1
ATOM 802 C CA . ALA A 1 104 ? -11.486 -0.217 -8.705 1.00 97.12 104 ALA A CA 1
ATOM 803 C C . ALA A 1 104 ? -12.025 0.817 -7.716 1.00 97.12 104 ALA A C 1
ATOM 805 O O . ALA A 1 104 ? -11.301 1.717 -7.298 1.00 97.12 104 ALA A O 1
ATOM 806 N N . THR A 1 105 ? -13.277 0.656 -7.296 1.00 97.69 105 THR A N 1
ATOM 807 C CA . THR A 1 105 ? -13.858 1.391 -6.168 1.00 97.69 105 THR A CA 1
ATOM 808 C C . THR A 1 105 ? -14.836 0.487 -5.426 1.00 97.69 105 THR A C 1
ATOM 810 O O . THR A 1 105 ? -15.579 -0.261 -6.061 1.00 97.69 105 THR A O 1
ATOM 813 N N . ARG A 1 106 ? -14.805 0.486 -4.091 1.00 98.00 106 ARG A N 1
ATOM 814 C CA . ARG A 1 106 ? -15.739 -0.294 -3.261 1.00 98.00 106 ARG A CA 1
ATOM 815 C C . ARG A 1 106 ? -15.821 0.236 -1.834 1.00 98.00 106 ARG A C 1
ATOM 817 O O . ARG A 1 106 ? -14.927 0.935 -1.359 1.00 98.00 106 ARG A O 1
ATOM 824 N N . ALA A 1 107 ? -16.887 -0.141 -1.132 1.00 97.44 107 ALA A N 1
ATOM 825 C CA . ALA A 1 107 ? -16.945 0.006 0.317 1.00 97.44 107 ALA A CA 1
ATOM 826 C C . ALA A 1 107 ? -15.901 -0.906 0.982 1.00 97.44 107 ALA A C 1
ATOM 828 O O . ALA A 1 107 ? -15.686 -2.036 0.537 1.00 97.44 107 ALA A O 1
ATOM 829 N N . LEU A 1 108 ? -15.275 -0.418 2.048 1.00 96.88 108 LEU A N 1
ATOM 830 C CA . LEU A 1 108 ? -14.337 -1.173 2.869 1.00 96.88 108 LEU A CA 1
ATOM 831 C C . LEU A 1 108 ? -14.739 -1.024 4.344 1.00 96.88 108 LEU A C 1
ATOM 833 O O . LEU A 1 108 ? -14.509 0.038 4.926 1.00 96.88 108 LEU A O 1
ATOM 837 N N . PRO A 1 109 ? -15.355 -2.047 4.959 1.00 96.31 109 PRO A N 1
ATOM 838 C CA . PRO A 1 109 ? -15.537 -2.067 6.401 1.00 96.31 109 PRO A CA 1
ATOM 839 C C . PRO A 1 109 ? -14.195 -2.366 7.079 1.00 96.31 109 PRO A C 1
ATOM 841 O O . PRO A 1 109 ? -13.546 -3.372 6.791 1.00 96.31 109 PRO A O 1
ATOM 844 N N . VAL A 1 110 ? -13.787 -1.496 7.995 1.00 96.44 110 VAL A N 1
ATOM 845 C CA . VAL A 1 110 ? -12.637 -1.702 8.879 1.00 96.44 110 VAL A CA 1
ATOM 846 C C . VAL A 1 110 ? -13.192 -2.161 10.218 1.00 96.44 110 VAL A C 1
ATOM 848 O O . VAL A 1 110 ? -13.925 -1.424 10.873 1.00 96.44 110 VAL A O 1
ATOM 851 N N . VAL A 1 111 ? -12.871 -3.389 10.620 1.00 91.12 111 VAL A N 1
ATOM 852 C CA . VAL A 1 111 ? -13.326 -3.967 11.901 1.00 91.12 111 VAL A CA 1
ATOM 853 C C . VAL A 1 111 ? -12.216 -3.919 12.955 1.00 91.12 111 VAL A C 1
ATOM 855 O O . VAL A 1 111 ? -12.492 -3.854 14.148 1.00 91.12 111 VAL A O 1
ATOM 858 N N . GLY A 1 112 ? -10.952 -3.888 12.527 1.00 86.31 112 GLY A N 1
ATOM 859 C CA . GLY A 1 112 ? -9.801 -3.867 13.423 1.00 86.31 112 GLY A CA 1
ATOM 860 C C . GLY A 1 112 ? -8.493 -3.512 12.718 1.00 86.31 112 GLY A C 1
ATOM 861 O O . GLY A 1 112 ? -8.468 -3.155 11.539 1.00 86.31 112 GLY A O 1
ATOM 862 N N . THR A 1 113 ? -7.394 -3.662 13.454 1.00 79.88 113 THR A N 1
ATOM 863 C CA . THR A 1 113 ? -6.039 -3.172 13.133 1.00 79.88 113 THR A CA 1
ATOM 864 C C . THR A 1 113 ? -5.277 -3.996 12.088 1.00 79.88 113 THR A C 1
ATOM 866 O O . THR A 1 113 ? -4.062 -3.890 11.992 1.00 79.88 113 THR A O 1
ATOM 869 N N . ARG A 1 114 ? -5.950 -4.862 11.322 1.00 89.00 114 ARG A N 1
ATOM 870 C CA . ARG A 1 114 ? -5.341 -5.681 10.253 1.00 89.00 114 ARG A CA 1
ATOM 871 C C . ARG A 1 114 ? -6.282 -5.816 9.069 1.00 89.00 114 ARG A C 1
ATOM 873 O O . ARG A 1 114 ? -6.634 -6.915 8.643 1.00 89.00 114 ARG A O 1
ATOM 880 N N . THR A 1 115 ? -6.750 -4.680 8.570 1.00 94.44 115 THR A N 1
ATOM 881 C CA . THR A 1 115 ? -7.667 -4.690 7.431 1.00 94.44 115 THR A CA 1
ATOM 882 C C . THR A 1 115 ? -6.903 -5.072 6.177 1.00 94.44 115 THR A C 1
ATOM 884 O O . THR A 1 115 ? -5.965 -4.381 5.782 1.00 94.44 115 THR A O 1
ATOM 887 N N . ARG A 1 116 ? -7.306 -6.177 5.548 1.00 96.12 116 ARG A N 1
ATOM 888 C CA . ARG A 1 116 ? -6.705 -6.642 4.300 1.00 96.12 116 ARG A CA 1
ATOM 889 C C . ARG A 1 116 ? -7.439 -6.086 3.096 1.00 96.12 116 ARG A C 1
ATOM 891 O O . ARG A 1 116 ? -8.668 -6.046 3.060 1.00 96.12 116 ARG A O 1
ATOM 898 N N . VAL A 1 117 ? -6.673 -5.697 2.088 1.00 96.81 117 VAL A N 1
ATOM 899 C CA . VAL A 1 117 ? -7.188 -5.248 0.799 1.00 96.81 117 VAL A CA 1
ATOM 900 C C . VAL A 1 117 ? -6.494 -5.996 -0.326 1.00 96.81 117 VAL A C 1
ATOM 902 O O . VAL A 1 117 ? -5.272 -6.117 -0.351 1.00 96.81 117 VAL A O 1
ATOM 905 N N . VAL A 1 118 ? -7.297 -6.469 -1.276 1.00 97.75 118 VAL A N 1
ATOM 906 C CA . VAL A 1 118 ? -6.830 -7.106 -2.511 1.00 97.75 118 VAL A CA 1
ATOM 907 C C . VAL A 1 118 ? -7.234 -6.243 -3.700 1.00 97.75 118 VAL A C 1
ATOM 909 O O . VAL A 1 118 ? -8.345 -5.697 -3.740 1.00 97.75 118 VAL A O 1
ATOM 912 N N . PHE A 1 119 ? -6.333 -6.078 -4.657 1.00 97.69 119 PHE A N 1
ATOM 913 C CA . PHE A 1 119 ? -6.566 -5.313 -5.879 1.00 97.69 119 PHE A CA 1
ATOM 914 C C . PHE A 1 119 ? -5.620 -5.775 -6.987 1.00 97.69 119 PHE A C 1
ATOM 916 O O . PHE A 1 119 ? -4.861 -6.726 -6.819 1.00 97.69 119 PHE A O 1
ATOM 923 N N . SER A 1 120 ? -5.685 -5.146 -8.155 1.00 97.69 120 SER A N 1
ATOM 924 C CA . SER A 1 120 ? -4.788 -5.456 -9.264 1.00 97.69 120 SER A CA 1
ATOM 925 C C . SER A 1 120 ? -4.208 -4.187 -9.854 1.00 97.69 120 SER A C 1
ATOM 927 O O . SER A 1 120 ? -4.887 -3.162 -9.915 1.00 97.69 120 SER A O 1
ATOM 929 N N . LEU A 1 121 ? -2.951 -4.268 -10.279 1.00 97.75 121 LEU A N 1
ATOM 930 C CA . LEU A 1 1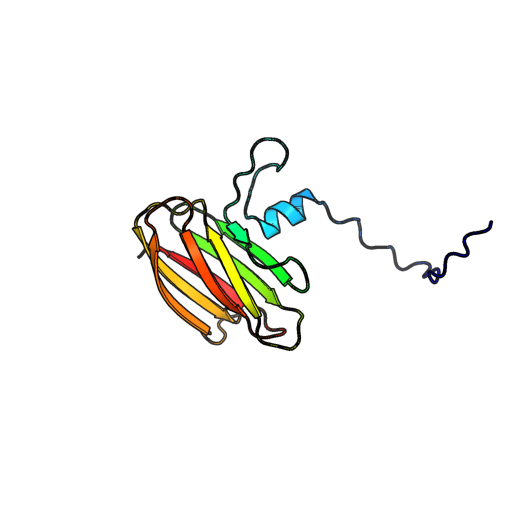21 ? -2.258 -3.178 -10.948 1.00 97.75 121 LEU A CA 1
ATOM 931 C C . LEU A 1 121 ? -2.012 -3.531 -12.415 1.00 97.75 121 LEU A C 1
ATOM 933 O O . LEU A 1 121 ? -1.495 -4.618 -12.691 1.00 97.75 121 LEU A O 1
ATOM 937 N N . PRO A 1 122 ? -2.344 -2.633 -13.356 1.00 97.44 122 PRO A N 1
ATOM 938 C CA . PRO A 1 122 ? -1.928 -2.778 -14.741 1.00 97.44 122 PRO A CA 1
ATOM 939 C C . PRO A 1 122 ? -0.395 -2.728 -14.868 1.00 97.44 122 PRO A C 1
ATOM 941 O O . PRO A 1 122 ? 0.288 -2.109 -14.042 1.00 97.44 122 PRO A O 1
ATOM 944 N N . PRO A 1 123 ? 0.167 -3.354 -15.913 1.00 97.44 123 PRO A N 1
ATOM 945 C CA . PRO A 1 123 ? 1.598 -3.308 -16.164 1.00 97.44 123 PRO A CA 1
ATOM 946 C C . PRO A 1 123 ? 2.032 -1.893 -16.547 1.00 97.44 123 PRO A C 1
ATOM 948 O O . PRO A 1 123 ? 1.469 -1.282 -17.451 1.00 97.44 123 PRO A O 1
ATOM 951 N N . ARG A 1 124 ? 3.088 -1.400 -15.897 1.00 96.88 124 ARG A N 1
ATOM 952 C CA . ARG A 1 124 ? 3.825 -0.178 -16.254 1.00 96.88 124 ARG A CA 1
ATOM 953 C C . ARG A 1 124 ? 2.999 1.106 -16.278 1.00 96.88 124 ARG A C 1
ATOM 955 O O . ARG A 1 124 ? 3.321 2.033 -17.017 1.00 96.88 124 ARG A O 1
ATOM 962 N N . VAL A 1 125 ? 1.966 1.177 -15.448 1.00 96.69 125 VAL A N 1
ATOM 963 C CA . VAL A 1 125 ? 1.166 2.390 -15.272 1.00 96.69 125 VAL A CA 1
ATOM 964 C C . VAL A 1 12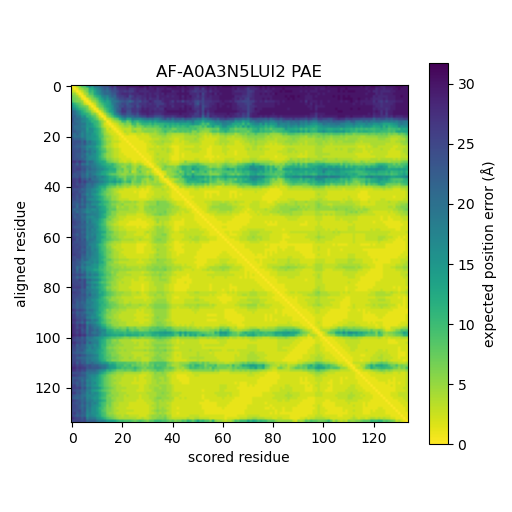5 ? 1.235 2.826 -13.808 1.00 96.69 125 VAL A C 1
ATOM 966 O O . VAL A 1 125 ? 0.929 2.014 -12.929 1.00 96.69 125 VAL A O 1
ATOM 969 N N . PRO A 1 126 ? 1.622 4.082 -13.518 1.00 97.44 126 PRO A N 1
ATOM 970 C CA . PRO A 1 126 ? 1.566 4.621 -12.165 1.00 97.44 126 PRO A CA 1
ATOM 971 C C . PRO A 1 126 ? 0.125 4.642 -11.667 1.00 97.44 126 PRO A C 1
ATOM 973 O O . PRO A 1 126 ? -0.774 5.132 -12.353 1.00 97.44 126 PRO A O 1
ATOM 976 N N . CYS A 1 127 ? -0.098 4.100 -10.479 1.00 98.12 127 CYS A N 1
ATOM 977 C CA . CYS A 1 127 ? -1.410 4.023 -9.856 1.00 98.12 127 CYS A CA 1
ATOM 978 C C . CYS A 1 127 ? -1.372 4.628 -8.458 1.00 98.12 127 CYS A C 1
ATOM 980 O O . CYS A 1 127 ? -0.337 4.636 -7.799 1.00 98.12 127 CYS A O 1
ATOM 982 N N . GLU A 1 128 ? -2.524 5.081 -7.991 1.00 97.94 128 GLU A N 1
ATOM 983 C CA . GLU A 1 128 ? -2.746 5.531 -6.627 1.00 97.94 128 GLU A CA 1
ATOM 984 C C . GLU A 1 128 ? -3.809 4.641 -5.982 1.00 97.94 128 GLU A C 1
ATOM 986 O O . GLU A 1 128 ? -4.881 4.406 -6.552 1.00 97.94 128 GLU A O 1
ATOM 991 N N . VAL A 1 129 ? -3.502 4.142 -4.788 1.00 97.94 129 VAL A N 1
ATOM 992 C CA . VAL A 1 129 ? -4.461 3.495 -3.895 1.00 97.94 129 VAL A CA 1
ATOM 993 C C . VAL A 1 129 ? -4.852 4.506 -2.835 1.00 97.94 129 VAL A C 1
ATOM 995 O O . VAL A 1 129 ? -3.987 5.100 -2.197 1.00 97.94 129 VAL A O 1
ATOM 998 N N . MET A 1 130 ? -6.153 4.680 -2.632 1.00 98.00 130 MET A N 1
ATOM 999 C CA . MET A 1 130 ? -6.715 5.595 -1.650 1.00 98.00 130 MET A CA 1
ATOM 1000 C C . MET A 1 130 ? -7.754 4.882 -0.802 1.00 98.00 130 MET A C 1
ATOM 1002 O O . MET A 1 130 ? -8.621 4.169 -1.313 1.00 98.00 130 MET A O 1
ATOM 1006 N N . ILE A 1 131 ? -7.684 5.114 0.501 1.00 98.06 131 ILE A N 1
ATOM 1007 C CA . ILE A 1 131 ? -8.667 4.655 1.469 1.00 98.06 131 ILE A CA 1
ATOM 1008 C C . ILE A 1 131 ? -9.026 5.840 2.339 1.00 98.06 131 ILE A C 1
ATOM 1010 O O . ILE A 1 131 ? -8.165 6.398 3.015 1.00 98.06 131 ILE A O 1
ATOM 1014 N N . THR A 1 132 ? -10.291 6.232 2.299 1.00 97.62 132 THR A N 1
ATOM 1015 C CA . THR A 1 132 ? -10.799 7.411 3.005 1.00 97.62 132 THR A CA 1
ATOM 1016 C C . THR A 1 132 ? -12.044 7.036 3.782 1.00 97.62 132 THR A C 1
ATOM 1018 O O . THR A 1 132 ? -12.910 6.327 3.259 1.00 97.62 132 THR A O 1
ATOM 1021 N N . ARG A 1 133 ? -12.137 7.493 5.031 1.00 96.12 133 ARG A N 1
ATOM 1022 C CA . ARG A 1 133 ? -13.345 7.314 5.838 1.00 96.12 133 ARG A CA 1
ATOM 1023 C C . ARG A 1 133 ? -14.543 7.983 5.154 1.00 96.12 133 ARG A C 1
ATOM 1025 O O . ARG A 1 133 ? -14.375 9.008 4.493 1.00 96.12 133 ARG A O 1
ATOM 1032 N N . ARG A 1 134 ? -15.710 7.350 5.260 1.00 90.38 134 ARG A N 1
ATOM 1033 C CA . ARG A 1 134 ? -16.989 7.923 4.825 1.00 90.38 134 ARG A CA 1
ATOM 1034 C C . ARG A 1 134 ? -17.556 8.870 5.869 1.00 90.38 134 ARG A C 1
ATOM 1036 O O . ARG A 1 134 ? -17.294 8.623 7.069 1.00 90.38 134 ARG A O 1
#

pLDDT: mean 88.49, std 14.56, range [36.78, 98.31]